Protein AF-A0A1C5JNH0-F1 (afdb_monomer_lite)

Sequence (174 aa):
MDLAAAVDRLIAAVVDPIPAPVRLPVVVLPPGNATPAIAGVDQLIGSFTTYHPCCQGRVTNIHRIADLVDGTIITPGWTFSLNTTAGERTLDRGFVPAPAIVNGELVDQPGGGVSQFSTTLFDAAWFAGLPILAHQPHTKYISRCPPGREPGLSLSIEIDSVPVQARLRGVISC

pLDDT: mean 72.7, std 16.07, range [34.97, 96.5]

InterPro domains:
  IPR007391 Vancomycin resistance VanW [PF04294] (58-151)
  IPR052913 Glycopeptide antibiotic resistance protein [PTHR35788] (4-150)

Radius of gyration: 20.04 Å; chains: 1; bounding box: 51×27×60 Å

Secondary structure (DSSP, 8-state):
--HHHHHHHHHHHHH-SS----------PPTT--SSTTTT------EEEEE--TT-HHHHHHHHHHHHHTT-EE-TTEEEEHHHHH----TTTT--EEEEEETTEEEEEETTTTHHHHHHHHHHHHHTT--EEEEE--SS--TTS-TT---TTEEEEEE-SS-EE---EEEEE-

Foldseek 3Di:
DPVVQQVVQVVVQVPDPDRDDGDGPDDDDDPDDPPPQCVPQPDQLFEFEAEDDPDALLVQLQVLLVVQCAQDKAGAPDKDKSCVSSDDQDVVSRFDWDFAQDPNDTDTDGSHNNQLNVLRLQRRCVSSVWDWPAAPADPDDDPRHDPPSRRRRTTMTHHHGGTHSNCHPHDYDD

Organism: NCBI:txid745366

Structure (mmCIF, N/CA/C/O backbone):
data_AF-A0A1C5JNH0-F1
#
_entry.id   AF-A0A1C5JNH0-F1
#
loop_
_atom_site.group_PDB
_atom_site.id
_atom_site.type_symbol
_atom_site.label_atom_id
_atom_site.label_alt_id
_atom_site.label_comp_id
_atom_site.label_asym_id
_atom_site.label_entity_id
_atom_site.label_seq_id
_atom_site.pdbx_PDB_ins_code
_atom_site.Cartn_x
_atom_site.Cartn_y
_atom_site.Cartn_z
_atom_site.occupancy
_atom_site.B_iso_or_equiv
_atom_site.auth_seq_id
_atom_site.auth_comp_id
_atom_site.auth_asym_id
_atom_site.auth_atom_id
_atom_site.pdbx_PDB_model_num
ATOM 1 N N . MET A 1 1 ? -23.592 -2.968 19.084 1.00 56.44 1 MET A N 1
ATOM 2 C CA . MET A 1 1 ? -23.425 -2.147 20.300 1.00 56.44 1 MET A CA 1
ATOM 3 C C . MET A 1 1 ? -24.790 -1.592 20.651 1.00 56.44 1 MET A C 1
ATOM 5 O O . MET A 1 1 ? -25.451 -1.102 19.745 1.00 56.44 1 MET A O 1
ATOM 9 N N . ASP A 1 2 ? -25.227 -1.711 21.902 1.00 68.25 2 ASP A N 1
ATOM 10 C CA . ASP A 1 2 ? -26.406 -0.978 22.369 1.00 68.25 2 ASP A CA 1
ATOM 11 C C . ASP A 1 2 ? -25.955 0.438 22.742 1.00 68.25 2 ASP A C 1
ATOM 13 O O . ASP A 1 2 ? -25.321 0.655 23.777 1.00 68.25 2 ASP A O 1
ATOM 17 N N . LEU A 1 3 ? -26.187 1.375 21.822 1.00 63.31 3 LEU A N 1
ATOM 18 C CA . LEU A 1 3 ? -25.716 2.751 21.945 1.00 63.31 3 LEU A CA 1
ATOM 19 C C . LEU A 1 3 ? -26.392 3.473 23.120 1.00 63.31 3 LEU A C 1
ATOM 21 O O . LEU A 1 3 ? -25.743 4.272 23.786 1.00 63.31 3 LEU A O 1
ATOM 25 N N . ALA A 1 4 ? -27.655 3.154 23.415 1.00 68.44 4 ALA A N 1
ATOM 26 C CA . ALA A 1 4 ? -28.391 3.765 24.518 1.00 68.44 4 ALA A CA 1
ATOM 27 C C . ALA A 1 4 ? -27.786 3.348 25.865 1.00 68.44 4 ALA A C 1
ATOM 29 O O . ALA A 1 4 ? -27.411 4.197 26.672 1.00 68.44 4 ALA A O 1
ATOM 30 N N . ALA A 1 5 ? -27.542 2.048 26.050 1.00 68.31 5 ALA A N 1
ATOM 31 C CA . ALA A 1 5 ? -26.918 1.536 27.269 1.00 68.31 5 ALA A CA 1
ATOM 32 C C . ALA A 1 5 ? -25.464 2.022 27.464 1.00 68.31 5 ALA A C 1
ATOM 34 O O . ALA A 1 5 ? -24.988 2.129 28.597 1.00 68.31 5 ALA A O 1
ATOM 35 N N . ALA A 1 6 ? -24.735 2.297 26.377 1.00 68.81 6 ALA A N 1
ATOM 36 C CA . ALA A 1 6 ? -23.386 2.862 26.431 1.00 68.81 6 ALA A CA 1
ATOM 37 C C . ALA A 1 6 ? -23.394 4.342 26.852 1.00 68.81 6 ALA A C 1
ATOM 39 O O . ALA A 1 6 ? -22.583 4.741 27.691 1.00 68.81 6 ALA A O 1
ATOM 40 N N . VAL A 1 7 ? -24.326 5.131 26.308 1.00 75.31 7 VAL A N 1
ATOM 41 C CA . VAL A 1 7 ? -24.512 6.547 26.656 1.00 75.31 7 VAL A CA 1
ATOM 42 C C . VAL A 1 7 ? -24.928 6.697 28.118 1.00 75.31 7 VAL A C 1
ATOM 44 O O . VAL A 1 7 ? -24.315 7.486 28.834 1.00 75.31 7 VAL A O 1
ATOM 47 N N . ASP A 1 8 ? -25.869 5.885 28.599 1.00 78.81 8 ASP A N 1
ATOM 48 C CA . ASP A 1 8 ? -26.327 5.943 29.993 1.00 78.81 8 ASP A CA 1
ATOM 49 C C . ASP A 1 8 ? -25.194 5.655 30.989 1.00 78.81 8 ASP A C 1
ATOM 51 O O . ASP A 1 8 ? -25.050 6.342 32.003 1.00 78.81 8 ASP A O 1
ATOM 55 N N . ARG A 1 9 ? -24.326 4.681 30.681 1.00 73.56 9 ARG A N 1
ATOM 56 C CA . ARG A 1 9 ? -23.153 4.363 31.515 1.00 73.56 9 ARG A CA 1
ATOM 57 C C . ARG A 1 9 ? -22.094 5.458 31.496 1.00 73.56 9 ARG A C 1
ATOM 59 O O . ARG A 1 9 ? -21.435 5.670 32.511 1.00 73.56 9 ARG A O 1
ATOM 66 N N . LEU A 1 10 ? -21.917 6.134 30.362 1.00 75.06 10 LEU A N 1
ATOM 67 C CA . LEU A 1 10 ? -20.966 7.235 30.245 1.00 75.06 10 LEU A CA 1
ATOM 68 C C . LEU A 1 10 ? -21.456 8.469 31.011 1.00 75.06 10 LEU A C 1
ATOM 70 O O . LEU A 1 10 ? -20.683 9.064 31.756 1.00 75.06 10 LEU A O 1
ATOM 74 N N . ILE A 1 11 ? -22.741 8.814 30.883 1.00 78.50 11 ILE A N 1
ATOM 75 C CA . ILE A 1 11 ? -23.359 9.919 31.629 1.00 78.50 11 ILE A CA 1
ATOM 76 C C . ILE A 1 11 ? -23.271 9.651 33.133 1.00 78.50 11 ILE A C 1
ATOM 78 O O . ILE A 1 11 ? -22.826 10.522 33.876 1.00 78.50 11 ILE A O 1
ATOM 82 N N . ALA A 1 12 ? -23.619 8.442 33.583 1.00 72.94 12 ALA A N 1
ATOM 83 C CA . ALA A 1 12 ? -23.549 8.084 34.998 1.00 72.94 12 ALA A CA 1
ATOM 84 C C . ALA A 1 12 ? -22.133 8.236 35.579 1.00 72.94 12 ALA A C 1
ATOM 86 O O . ALA A 1 12 ? -21.977 8.713 36.697 1.00 72.94 12 ALA A O 1
ATOM 87 N N . ALA A 1 13 ? -21.102 7.888 34.809 1.00 74.38 13 ALA A N 1
ATOM 88 C CA . ALA A 1 13 ? -19.717 7.981 35.255 1.00 74.38 13 ALA A CA 1
ATOM 89 C C . ALA A 1 13 ? -19.124 9.396 35.202 1.00 74.38 13 ALA A C 1
ATOM 91 O O . ALA A 1 13 ? -18.222 9.702 35.970 1.00 74.38 13 ALA A O 1
ATOM 92 N N . VAL A 1 14 ? -19.610 10.258 34.304 1.00 74.69 14 VAL A N 1
ATOM 93 C CA . VAL A 1 14 ? -19.190 11.671 34.228 1.00 74.69 14 VAL A CA 1
ATOM 94 C C . VAL A 1 14 ? -19.769 12.494 35.383 1.00 74.69 14 VAL A C 1
ATOM 96 O O . VAL A 1 14 ? -19.168 13.483 35.795 1.00 74.69 14 VAL A O 1
ATOM 99 N N . VAL A 1 15 ? -20.932 12.097 35.901 1.00 79.69 15 VAL A N 1
ATOM 100 C CA . VAL A 1 15 ? -21.609 12.777 37.018 1.00 79.69 15 VAL A CA 1
ATOM 101 C C . VAL A 1 15 ? -21.093 12.291 38.382 1.00 79.69 15 VAL A C 1
ATOM 103 O O . VAL A 1 15 ? -21.305 12.965 39.391 1.00 79.69 15 VAL A O 1
ATOM 106 N N . ASP A 1 16 ? -20.388 11.159 38.429 1.00 73.38 16 ASP A N 1
ATOM 107 C CA . ASP A 1 16 ? -19.808 10.625 39.660 1.00 73.38 16 ASP A CA 1
ATOM 108 C C . ASP A 1 16 ? -18.508 11.380 40.023 1.00 73.38 16 ASP A C 1
ATOM 110 O O . ASP A 1 16 ? -17.582 11.446 39.210 1.00 73.38 16 ASP A O 1
ATOM 114 N N . PRO A 1 17 ? -18.392 11.972 41.228 1.00 69.69 17 PRO A N 1
ATOM 115 C CA . PRO A 1 17 ? -17.186 12.687 41.649 1.00 69.69 17 PRO A CA 1
ATOM 116 C C . PRO A 1 17 ? -15.960 11.778 41.846 1.00 69.69 17 PRO A C 1
ATOM 118 O O . PRO A 1 17 ? -14.856 12.290 42.050 1.00 69.69 17 PRO A O 1
ATOM 121 N N . ILE A 1 18 ? -16.126 10.451 41.806 1.00 74.88 18 ILE A N 1
ATOM 122 C CA . ILE A 1 18 ? -15.036 9.481 41.931 1.00 74.88 18 ILE A CA 1
ATOM 123 C C . ILE A 1 18 ? -14.701 8.910 40.541 1.00 74.88 18 ILE A C 1
ATOM 125 O O . ILE A 1 18 ? -15.517 8.187 39.968 1.00 74.88 18 ILE A O 1
ATOM 129 N N . PRO A 1 19 ? -13.492 9.152 39.994 1.00 64.31 19 PRO A N 1
ATOM 130 C CA . PRO A 1 19 ? -13.108 8.582 38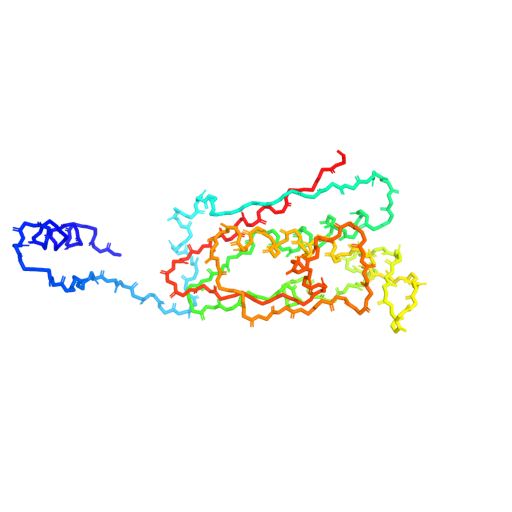.710 1.00 64.31 19 PRO A CA 1
ATOM 131 C C . PRO A 1 19 ? -13.051 7.052 38.795 1.00 64.31 19 PRO A C 1
ATOM 133 O O . PRO A 1 19 ? -12.223 6.489 39.515 1.00 64.31 19 PRO A O 1
ATOM 136 N N . ALA A 1 20 ? -13.910 6.378 38.030 1.00 72.88 20 ALA A N 1
ATOM 137 C CA . ALA A 1 20 ? -13.957 4.924 37.931 1.00 72.88 20 ALA A CA 1
ATOM 138 C C . ALA A 1 20 ? -13.886 4.456 36.462 1.00 72.88 20 ALA A C 1
ATOM 140 O O . ALA A 1 20 ? -14.393 5.139 35.568 1.00 72.88 20 ALA A O 1
ATOM 141 N N . PRO A 1 21 ? -13.289 3.282 36.175 1.00 69.31 21 PRO A N 1
ATOM 142 C CA . PRO A 1 21 ? -13.265 2.734 34.822 1.00 69.31 21 PRO A CA 1
ATOM 143 C C . PRO A 1 21 ? -14.677 2.356 34.352 1.00 69.31 21 PRO A C 1
ATOM 145 O O . PRO A 1 21 ? -15.318 1.473 34.927 1.00 69.31 21 PRO A O 1
ATOM 148 N N . VAL A 1 22 ? -15.144 2.968 33.263 1.00 73.38 22 VAL A N 1
ATOM 149 C CA . VAL A 1 22 ? -16.439 2.641 32.649 1.00 73.38 22 VAL A CA 1
ATOM 150 C C . VAL A 1 22 ? -16.272 1.480 31.680 1.00 73.38 22 VAL A C 1
ATOM 152 O O . VAL A 1 22 ? -15.603 1.595 30.655 1.00 73.38 22 VAL A O 1
ATOM 155 N N . ARG A 1 23 ? -16.914 0.346 31.974 1.00 66.38 23 ARG A N 1
ATOM 156 C CA . ARG A 1 23 ? -16.992 -0.780 31.034 1.00 66.38 23 ARG A CA 1
ATOM 157 C C . ARG A 1 23 ? -18.198 -0.607 30.119 1.00 66.38 23 ARG A C 1
ATOM 159 O O . ARG A 1 23 ? -19.344 -0.847 30.517 1.00 66.38 23 ARG A O 1
ATOM 166 N N . LEU A 1 24 ? -17.928 -0.206 28.882 1.00 70.88 24 LEU A N 1
ATOM 167 C CA . LEU A 1 24 ? -18.940 -0.135 27.837 1.00 70.88 24 LEU A CA 1
ATOM 168 C C . LEU A 1 24 ? -19.310 -1.552 27.366 1.00 70.88 24 LEU A C 1
ATOM 170 O O . LEU A 1 24 ? -18.421 -2.395 27.215 1.00 70.88 24 LEU A O 1
ATOM 174 N N . PRO A 1 25 ? -20.603 -1.845 27.143 1.00 57.59 25 PRO A N 1
ATOM 175 C CA . PRO A 1 25 ? -21.029 -3.110 26.562 1.00 57.59 25 PRO A CA 1
ATOM 176 C C . PRO A 1 25 ? -20.646 -3.141 25.075 1.00 57.59 25 PRO A C 1
ATOM 178 O O . PRO A 1 25 ? -21.414 -2.751 24.195 1.00 57.59 25 PRO A O 1
ATOM 181 N N . VAL A 1 26 ? -19.425 -3.590 24.793 1.00 55.91 26 VAL A N 1
ATOM 182 C CA . VAL A 1 26 ? -18.950 -3.838 23.430 1.00 55.91 26 VAL A CA 1
ATOM 183 C C . VAL A 1 26 ? -19.319 -5.268 23.050 1.00 55.91 26 VAL A C 1
ATOM 185 O O . VAL A 1 26 ? -19.023 -6.212 23.779 1.00 55.91 26 VAL A O 1
ATOM 188 N N . VAL A 1 27 ? -19.976 -5.432 21.904 1.00 56.62 27 VAL A N 1
ATOM 189 C CA . VAL A 1 27 ? -20.193 -6.755 21.313 1.00 56.62 27 VAL A CA 1
ATOM 190 C C . VAL A 1 27 ? -18.991 -7.046 20.429 1.00 56.62 27 VAL A C 1
ATOM 192 O O . VAL A 1 27 ? -18.822 -6.402 19.395 1.00 56.62 27 VAL A O 1
ATOM 195 N N . VAL A 1 28 ? -18.161 -7.997 20.849 1.00 51.88 28 VAL A N 1
ATOM 196 C CA . VAL A 1 28 ? -17.072 -8.528 20.026 1.00 51.88 28 VAL A CA 1
ATOM 197 C C . VAL A 1 28 ? -17.694 -9.485 19.013 1.00 51.88 28 VAL A C 1
ATOM 199 O O . VAL A 1 28 ? -18.249 -10.516 19.390 1.00 51.88 28 VAL A O 1
ATOM 202 N N . LEU A 1 29 ? -17.664 -9.119 17.732 1.00 45.44 29 LEU A N 1
ATOM 203 C CA . LEU A 1 29 ? -18.119 -10.007 16.665 1.00 45.44 29 LEU A CA 1
ATOM 204 C C . LEU A 1 29 ? -17.030 -11.054 16.387 1.00 45.44 29 LEU A C 1
ATOM 206 O O . LEU A 1 29 ? -15.858 -10.684 16.298 1.00 45.44 29 LEU A O 1
ATOM 210 N N . PRO A 1 30 ? -17.383 -12.345 16.247 1.00 43.31 30 PRO A N 1
ATOM 211 C CA . PRO A 1 30 ? -16.411 -13.364 15.888 1.00 43.31 30 PRO A CA 1
ATOM 212 C C . PRO A 1 30 ? -15.803 -13.066 14.508 1.00 43.31 30 PRO A C 1
ATOM 214 O O . PRO A 1 30 ? -16.505 -12.572 13.616 1.00 43.31 30 PRO A O 1
ATOM 217 N N . PRO A 1 31 ? -14.513 -13.383 14.306 1.00 45.72 31 PRO A N 1
ATOM 218 C CA . PRO A 1 31 ? -13.872 -13.235 13.008 1.00 45.72 31 PRO A CA 1
ATOM 219 C C . PRO A 1 31 ? -14.572 -14.147 11.986 1.00 45.72 31 PRO A C 1
ATOM 221 O O . PRO A 1 31 ? -14.606 -15.360 12.169 1.00 45.72 31 PRO A O 1
ATOM 224 N N . GLY A 1 32 ? -15.152 -13.573 10.922 1.00 41.94 32 GLY A N 1
ATOM 225 C CA . GLY A 1 32 ? -15.658 -14.355 9.780 1.00 41.94 32 GLY A CA 1
ATOM 226 C C . GLY A 1 32 ? -16.979 -13.916 9.141 1.00 41.94 32 GLY A C 1
ATOM 227 O O . GLY A 1 32 ? -17.236 -14.293 8.003 1.00 41.94 32 GLY A O 1
ATOM 228 N N . ASN A 1 33 ? -17.799 -13.081 9.786 1.00 42.91 33 ASN A N 1
ATOM 229 C CA . ASN A 1 33 ? -19.114 -12.708 9.235 1.00 42.91 33 ASN A CA 1
ATOM 230 C C . ASN A 1 33 ? -19.108 -11.268 8.701 1.00 42.91 33 ASN A C 1
ATOM 232 O O . ASN A 1 33 ? -19.675 -10.357 9.301 1.00 42.91 33 ASN A O 1
ATOM 236 N N . ALA A 1 34 ? -18.434 -11.062 7.569 1.00 50.41 34 ALA A N 1
ATOM 237 C CA . ALA A 1 34 ? -18.184 -9.744 6.980 1.00 50.41 34 ALA A CA 1
ATOM 238 C C . ALA A 1 34 ? -19.396 -9.075 6.296 1.00 50.41 34 ALA A C 1
ATOM 240 O O . ALA A 1 34 ? -19.258 -7.971 5.789 1.00 50.41 34 ALA A O 1
ATOM 241 N N . THR A 1 35 ? -20.585 -9.676 6.255 1.00 47.97 35 THR A N 1
ATOM 242 C CA . THR A 1 35 ? -21.672 -9.157 5.400 1.00 47.97 35 THR A CA 1
ATOM 243 C C . THR A 1 35 ? -22.566 -8.066 6.013 1.00 47.97 35 THR A C 1
ATOM 245 O O . THR A 1 35 ? -22.941 -7.172 5.260 1.00 47.97 35 THR A O 1
ATOM 248 N N . PRO A 1 36 ? -22.875 -8.012 7.328 1.00 45.16 36 PRO A N 1
ATOM 249 C CA . PRO A 1 36 ? -23.609 -6.872 7.900 1.00 45.16 36 PRO A CA 1
ATOM 250 C C . PRO A 1 36 ? -22.706 -5.775 8.499 1.00 45.16 36 PRO A C 1
ATOM 252 O O . PRO A 1 36 ? -23.188 -4.684 8.784 1.00 45.16 36 PRO A O 1
ATOM 255 N N . ALA A 1 37 ? -21.409 -6.041 8.712 1.00 49.38 37 ALA A N 1
ATOM 256 C CA . ALA A 1 37 ? -20.508 -5.182 9.501 1.00 49.38 37 ALA A CA 1
ATOM 257 C C . ALA A 1 37 ? -19.841 -4.028 8.722 1.00 49.38 37 ALA A C 1
ATOM 259 O O . ALA A 1 37 ? -19.152 -3.207 9.320 1.00 49.38 37 ALA A O 1
ATOM 260 N N . ILE A 1 38 ? -20.033 -3.960 7.400 1.00 51.78 38 ILE A N 1
ATOM 261 C CA . ILE A 1 38 ? -19.484 -2.895 6.537 1.00 51.78 38 ILE A CA 1
ATOM 262 C C . ILE A 1 38 ? -20.449 -1.701 6.416 1.00 51.78 38 ILE A C 1
ATOM 264 O O . ILE A 1 38 ? -20.071 -0.644 5.912 1.00 51.78 38 ILE A O 1
ATOM 268 N N . ALA A 1 39 ? -21.703 -1.858 6.858 1.00 45.75 39 ALA A N 1
ATOM 269 C CA . ALA A 1 39 ? -22.690 -0.786 6.848 1.00 45.75 39 ALA A CA 1
ATOM 270 C C . ALA A 1 39 ? -22.269 0.304 7.850 1.00 45.75 39 ALA A C 1
ATOM 272 O O . ALA A 1 39 ? -22.450 0.149 9.055 1.00 45.75 39 ALA A O 1
ATOM 273 N N . GLY A 1 40 ? -21.682 1.388 7.335 1.00 51.38 40 GLY A N 1
ATOM 274 C CA . GLY A 1 40 ? -21.260 2.550 8.124 1.00 51.38 40 GLY A CA 1
ATOM 275 C C . GLY A 1 40 ? -19.751 2.728 8.296 1.00 51.38 40 GLY A C 1
ATOM 276 O O . GLY A 1 40 ? -19.348 3.575 9.085 1.00 51.38 40 GLY A O 1
ATOM 277 N N . VAL A 1 41 ? -18.908 1.968 7.584 1.00 58.91 41 VAL A N 1
ATOM 278 C CA . VAL A 1 41 ? -17.461 2.231 7.578 1.00 58.91 41 VAL A CA 1
ATOM 279 C C . VAL A 1 41 ? -17.084 3.118 6.394 1.00 58.91 41 VAL A C 1
ATOM 281 O O . VAL A 1 41 ? -16.659 2.642 5.343 1.00 58.91 41 VAL A O 1
ATOM 284 N N . ASP A 1 42 ? -17.285 4.422 6.554 1.00 62.06 42 ASP A N 1
ATOM 285 C CA . ASP A 1 42 ? -17.047 5.451 5.532 1.00 62.06 42 ASP A CA 1
ATOM 286 C C . ASP A 1 42 ? -16.076 6.559 5.982 1.00 62.06 42 ASP A C 1
ATOM 288 O O . ASP A 1 42 ? -15.748 7.457 5.204 1.00 62.06 42 ASP A O 1
ATOM 292 N N . GLN A 1 43 ? -15.562 6.480 7.211 1.00 70.50 43 GLN A N 1
ATOM 293 C CA . GLN A 1 43 ? -14.676 7.494 7.768 1.00 70.50 43 GLN A CA 1
ATOM 294 C C . GLN A 1 43 ? -13.218 7.300 7.324 1.00 70.50 43 GLN A C 1
ATOM 296 O O . GLN A 1 43 ? -12.610 6.248 7.524 1.00 70.50 43 GLN A O 1
ATOM 301 N N . LEU A 1 44 ? -12.623 8.362 6.775 1.00 75.12 44 LEU A N 1
ATOM 302 C CA . LEU A 1 44 ? -11.185 8.433 6.525 1.00 75.12 44 LEU A CA 1
ATOM 303 C C . LEU A 1 44 ? -10.442 8.629 7.854 1.00 75.12 44 LEU A C 1
ATOM 305 O O . LEU A 1 44 ? -10.579 9.675 8.485 1.00 75.12 44 LEU A O 1
ATOM 309 N N . ILE A 1 45 ? -9.640 7.641 8.256 1.00 79.00 45 ILE A N 1
ATOM 310 C CA . ILE A 1 45 ? -8.842 7.698 9.495 1.00 79.00 45 ILE A CA 1
ATOM 311 C C . ILE A 1 45 ? -7.394 8.146 9.270 1.00 79.00 45 ILE A C 1
ATOM 313 O O . ILE A 1 45 ? -6.739 8.593 10.202 1.00 79.00 45 ILE A O 1
ATOM 317 N N . GLY A 1 46 ? -6.898 8.069 8.035 1.00 81.38 46 GLY A N 1
ATOM 318 C CA . GLY A 1 46 ? -5.574 8.558 7.671 1.00 81.38 46 GLY A CA 1
ATOM 319 C C . GLY A 1 46 ? -5.350 8.536 6.170 1.00 81.38 46 GLY A C 1
ATOM 320 O O . GLY A 1 46 ? -5.944 7.748 5.432 1.00 81.38 46 GLY A O 1
ATOM 321 N N . SER A 1 47 ? -4.490 9.435 5.714 1.00 82.56 47 SER A N 1
ATOM 322 C CA . SER A 1 47 ? -4.153 9.596 4.306 1.00 82.56 47 SER A CA 1
ATOM 323 C C . SER A 1 47 ? -2.723 10.070 4.169 1.00 82.56 47 SER A C 1
ATOM 325 O O . SER A 1 47 ? -2.242 10.847 4.994 1.00 82.56 47 SER A O 1
ATOM 327 N N . PHE A 1 48 ? -2.082 9.678 3.079 1.00 83.31 48 PHE A N 1
ATOM 328 C CA . PHE A 1 48 ? -0.800 10.235 2.692 1.00 83.31 48 PHE A CA 1
ATOM 329 C C . PHE A 1 48 ? -0.728 10.333 1.175 1.00 83.31 48 PHE A C 1
ATOM 331 O O . PHE A 1 48 ? -1.374 9.567 0.461 1.00 83.31 48 PHE A O 1
ATOM 338 N N . THR A 1 49 ? 0.021 11.312 0.678 1.00 83.19 49 THR A N 1
ATOM 339 C CA . THR A 1 49 ? 0.174 11.540 -0.760 1.00 83.19 49 THR A CA 1
ATOM 340 C C . THR A 1 49 ? 1.644 11.531 -1.119 1.00 83.19 49 THR A C 1
ATOM 342 O O . THR A 1 49 ? 2.433 12.256 -0.513 1.00 83.19 49 THR A O 1
ATOM 345 N N . THR A 1 50 ? 2.011 10.736 -2.121 1.00 80.38 50 THR A N 1
ATOM 346 C CA . THR A 1 50 ? 3.329 10.824 -2.755 1.00 80.38 50 THR A CA 1
ATOM 347 C C . THR A 1 50 ? 3.186 11.160 -4.231 1.00 80.38 50 THR A C 1
ATOM 349 O O . THR A 1 50 ? 2.181 10.851 -4.868 1.00 80.38 50 THR A O 1
ATOM 352 N N . TYR A 1 51 ? 4.207 11.825 -4.765 1.00 84.38 51 TYR A N 1
ATOM 353 C CA . TYR A 1 51 ? 4.225 12.297 -6.145 1.00 84.38 51 TYR A CA 1
ATOM 354 C C . TYR A 1 51 ? 5.256 11.529 -6.960 1.00 84.38 51 TYR A C 1
ATOM 356 O O . TYR A 1 51 ? 6.307 11.110 -6.451 1.00 84.38 51 TYR A O 1
ATOM 364 N N . HIS A 1 52 ? 4.982 11.366 -8.248 1.00 83.00 52 HIS A N 1
ATOM 365 C CA . HIS A 1 52 ? 5.939 10.802 -9.185 1.00 83.00 52 HIS A CA 1
ATOM 366 C C . HIS A 1 52 ? 5.839 11.467 -10.563 1.00 83.00 52 HIS A C 1
ATOM 368 O O . HIS A 1 52 ? 4.748 11.817 -11.000 1.00 83.00 52 HIS A O 1
ATOM 374 N N . PRO A 1 53 ? 6.954 11.584 -11.300 1.00 82.56 53 PRO A N 1
ATOM 375 C CA . PRO A 1 53 ? 6.901 11.938 -12.714 1.00 82.56 53 PRO A CA 1
ATOM 376 C C . PRO A 1 53 ? 6.091 10.897 -13.495 1.00 82.56 53 PRO A C 1
ATOM 378 O O . PRO A 1 53 ? 6.201 9.699 -13.230 1.00 82.56 53 PRO A O 1
ATOM 381 N N . CYS A 1 54 ? 5.305 11.351 -14.468 1.00 80.50 54 CYS A N 1
ATOM 382 C CA . CYS A 1 54 ? 4.466 10.487 -15.291 1.00 80.50 54 CYS A CA 1
ATOM 383 C C . CYS A 1 54 ? 5.277 9.556 -16.219 1.00 80.50 54 CYS A C 1
ATOM 385 O O . CYS A 1 54 ? 6.486 9.711 -16.410 1.00 80.50 54 CYS A O 1
ATOM 387 N N . CYS A 1 55 ? 4.579 8.584 -16.817 1.00 83.62 55 CYS A N 1
ATOM 388 C CA . CYS A 1 55 ? 5.044 7.772 -17.953 1.00 83.62 55 CYS A CA 1
ATOM 389 C C . CYS A 1 55 ? 6.230 6.820 -17.699 1.00 83.62 55 CYS A C 1
ATOM 391 O O . CYS A 1 55 ? 6.776 6.261 -18.647 1.00 83.62 55 CYS A O 1
ATOM 393 N N . GLN A 1 56 ? 6.634 6.593 -16.447 1.00 87.94 56 GLN A N 1
ATOM 394 C CA . GLN A 1 56 ? 7.681 5.618 -16.115 1.00 87.94 56 GLN A CA 1
ATOM 395 C C . GLN A 1 56 ? 7.082 4.238 -15.822 1.00 87.94 56 GLN A C 1
ATOM 397 O O . GLN A 1 56 ? 6.042 4.153 -15.177 1.00 87.94 56 GLN A O 1
ATOM 402 N N . GLY A 1 57 ? 7.774 3.145 -16.168 1.00 88.62 57 GLY A N 1
ATOM 403 C CA . GLY A 1 57 ? 7.301 1.782 -15.856 1.00 88.62 57 GLY A CA 1
ATOM 404 C C . GLY A 1 57 ? 7.016 1.558 -14.362 1.00 88.62 57 GLY A C 1
ATOM 405 O O . GLY A 1 57 ? 6.037 0.915 -13.988 1.00 88.62 57 GLY A O 1
ATOM 406 N N . ARG A 1 58 ? 7.792 2.201 -13.477 1.00 88.56 58 ARG A N 1
ATOM 407 C CA . ARG A 1 58 ? 7.541 2.165 -12.028 1.00 88.56 58 ARG A CA 1
ATOM 408 C C . ARG A 1 58 ? 6.167 2.718 -11.634 1.00 88.56 58 ARG A C 1
ATOM 410 O O . ARG A 1 58 ? 5.593 2.260 -10.657 1.00 88.56 58 ARG A O 1
ATOM 417 N N . VAL A 1 59 ? 5.649 3.698 -12.376 1.00 90.62 59 VAL A N 1
ATOM 418 C CA . VAL A 1 59 ? 4.345 4.327 -12.114 1.00 90.62 59 VAL A CA 1
ATOM 419 C C . VAL A 1 59 ? 3.222 3.344 -12.405 1.00 90.62 59 VAL A C 1
ATOM 421 O O . VAL A 1 59 ? 2.321 3.191 -11.586 1.00 90.62 59 VAL A O 1
ATOM 424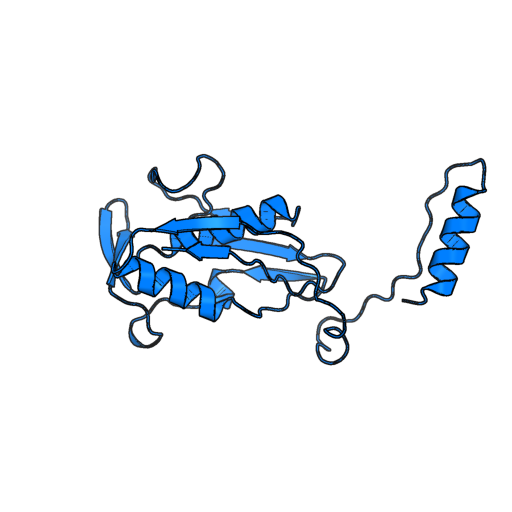 N N . THR A 1 60 ? 3.326 2.591 -13.502 1.00 92.81 60 THR A N 1
ATOM 425 C CA . THR A 1 60 ? 2.411 1.481 -13.795 1.00 92.81 60 THR A CA 1
ATOM 426 C C . THR A 1 60 ? 2.375 0.480 -12.640 1.00 92.81 60 THR A C 1
ATOM 428 O O . THR A 1 60 ? 1.298 0.103 -12.190 1.00 92.81 60 THR A O 1
ATOM 431 N N . ASN A 1 61 ? 3.539 0.108 -12.096 1.00 93.12 61 ASN A N 1
ATOM 432 C CA . ASN A 1 61 ? 3.617 -0.803 -10.950 1.00 93.12 61 ASN A CA 1
ATOM 433 C C . ASN A 1 61 ? 2.995 -0.223 -9.675 1.00 93.12 61 ASN A C 1
ATOM 435 O O . ASN A 1 61 ? 2.340 -0.952 -8.934 1.00 93.12 61 ASN A O 1
ATOM 439 N N . ILE A 1 62 ? 3.209 1.070 -9.417 1.00 90.19 62 ILE A N 1
ATOM 440 C CA . ILE A 1 62 ? 2.669 1.790 -8.259 1.00 90.19 62 ILE A CA 1
ATOM 441 C C . ILE A 1 62 ? 1.135 1.831 -8.302 1.00 90.19 62 ILE A C 1
ATOM 443 O O . ILE A 1 62 ? 0.494 1.510 -7.304 1.00 90.19 62 ILE A O 1
ATOM 447 N N . HIS A 1 63 ? 0.539 2.161 -9.449 1.00 90.25 63 HIS A N 1
ATOM 448 C CA . HIS A 1 63 ? -0.917 2.108 -9.598 1.00 90.25 63 HIS A CA 1
ATOM 449 C C . HIS A 1 63 ? -1.436 0.672 -9.514 1.00 90.25 63 HIS A C 1
ATOM 451 O O . HIS A 1 63 ? -2.413 0.415 -8.821 1.00 90.25 63 HIS A O 1
ATOM 457 N N . ARG A 1 64 ? -0.727 -0.293 -10.113 1.00 93.44 64 ARG A N 1
ATOM 458 C CA . ARG A 1 64 ? -1.148 -1.694 -10.076 1.00 93.44 64 ARG A CA 1
ATOM 459 C C . ARG A 1 64 ? -1.213 -2.261 -8.658 1.00 93.44 64 ARG A C 1
ATOM 461 O O . ARG A 1 64 ? -2.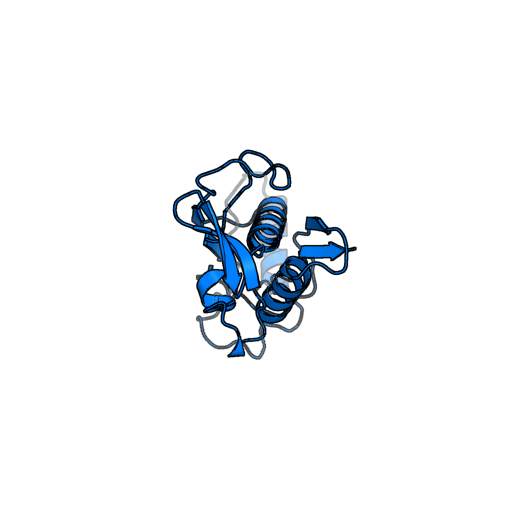161 -2.970 -8.334 1.00 93.44 64 ARG A O 1
ATOM 468 N N . ILE A 1 65 ? -0.220 -1.979 -7.813 1.00 90.31 65 ILE A N 1
ATOM 469 C CA . ILE A 1 65 ? -0.262 -2.420 -6.412 1.00 90.31 65 ILE A CA 1
ATOM 470 C C . ILE A 1 65 ? -1.341 -1.673 -5.616 1.00 90.31 65 ILE A C 1
ATOM 472 O O . ILE A 1 65 ? -1.958 -2.284 -4.749 1.00 90.31 65 ILE A O 1
ATOM 476 N N . ALA A 1 66 ? -1.608 -0.402 -5.935 1.00 88.94 66 ALA A N 1
ATOM 477 C CA . ALA A 1 66 ? -2.702 0.347 -5.326 1.00 88.94 66 ALA A CA 1
ATOM 478 C C . ALA A 1 66 ? -4.059 -0.297 -5.638 1.00 88.94 66 ALA A C 1
ATOM 480 O O . ALA A 1 66 ? -4.828 -0.537 -4.713 1.00 88.94 66 ALA A O 1
ATOM 481 N N . ASP A 1 67 ? -4.303 -0.680 -6.894 1.00 88.44 67 ASP A N 1
ATOM 482 C CA . ASP A 1 67 ? -5.541 -1.353 -7.312 1.00 88.44 67 ASP A CA 1
ATOM 483 C C . ASP A 1 67 ? -5.751 -2.703 -6.609 1.00 88.44 67 ASP A C 1
ATOM 485 O O . ASP A 1 67 ? -6.882 -3.100 -6.348 1.00 88.44 67 ASP A O 1
ATOM 489 N N . LEU A 1 68 ? -4.670 -3.432 -6.308 1.00 87.31 68 LEU A N 1
ATOM 490 C CA . LEU A 1 68 ? -4.742 -4.722 -5.608 1.00 87.31 68 LEU A CA 1
ATOM 491 C C . LEU A 1 68 ? -5.040 -4.576 -4.111 1.00 87.31 68 LEU A C 1
ATOM 493 O O . LEU A 1 68 ? -5.526 -5.519 -3.493 1.00 87.31 68 LEU A O 1
ATOM 497 N N . VAL A 1 69 ? -4.700 -3.429 -3.523 1.00 85.38 69 VAL A N 1
ATOM 498 C CA . VAL A 1 69 ? -4.881 -3.151 -2.092 1.00 85.38 69 VAL A CA 1
ATOM 499 C C . VAL A 1 69 ? -6.171 -2.375 -1.832 1.00 85.38 69 VAL A C 1
ATOM 501 O O . VAL A 1 69 ? -6.746 -2.499 -0.746 1.00 85.38 69 VAL A O 1
ATOM 504 N N . ASP A 1 70 ? -6.642 -1.589 -2.802 1.00 81.75 70 ASP A N 1
ATOM 505 C CA . ASP A 1 70 ? -7.861 -0.800 -2.661 1.00 81.75 70 ASP A CA 1
ATOM 506 C C . ASP A 1 70 ? -9.070 -1.682 -2.323 1.00 81.75 70 ASP A C 1
ATOM 508 O O . ASP A 1 70 ? -9.229 -2.807 -2.793 1.00 81.75 70 ASP A O 1
ATOM 512 N N . GLY A 1 71 ? -9.925 -1.165 -1.443 1.00 76.56 71 GLY A N 1
ATOM 513 C CA . GLY A 1 71 ? -11.105 -1.880 -0.964 1.00 76.56 71 GLY A CA 1
ATOM 514 C C . GLY A 1 71 ? -10.841 -2.982 0.068 1.00 76.56 71 GLY A C 1
ATOM 515 O O . GLY A 1 71 ? -11.811 -3.594 0.519 1.00 76.56 71 GLY A O 1
ATOM 516 N N . THR A 1 72 ? -9.593 -3.214 0.497 1.00 80.00 72 THR A N 1
ATOM 517 C CA . THR A 1 72 ? -9.300 -4.182 1.568 1.00 80.00 72 THR A CA 1
ATOM 518 C C . THR A 1 72 ? -10.024 -3.803 2.865 1.00 80.00 72 THR A C 1
ATOM 520 O O . THR A 1 72 ? -9.915 -2.681 3.363 1.00 80.00 72 THR A O 1
ATOM 523 N N . ILE A 1 73 ? -10.763 -4.762 3.427 1.00 76.38 73 ILE A N 1
ATOM 524 C CA . ILE A 1 73 ? -11.459 -4.628 4.710 1.00 76.38 73 ILE A CA 1
ATOM 525 C C . ILE A 1 73 ? -10.676 -5.409 5.753 1.00 76.38 73 ILE A C 1
ATOM 527 O O . ILE A 1 73 ? -10.457 -6.609 5.591 1.00 76.38 73 ILE A O 1
ATOM 531 N N . ILE A 1 74 ? -10.287 -4.735 6.832 1.00 74.44 74 ILE A N 1
ATOM 532 C CA . ILE A 1 74 ? -9.564 -5.355 7.937 1.00 74.44 74 ILE A CA 1
ATOM 533 C C . ILE A 1 74 ? -10.530 -5.435 9.115 1.00 74.44 74 ILE A C 1
ATOM 535 O O . ILE A 1 74 ? -10.959 -4.424 9.676 1.00 74.44 74 ILE A O 1
ATOM 539 N N . THR A 1 75 ? -10.933 -6.654 9.452 1.00 70.69 75 THR A N 1
ATOM 540 C CA . THR A 1 75 ? -11.805 -6.909 10.599 1.00 70.69 75 THR A CA 1
ATOM 541 C C . THR A 1 75 ? -11.024 -6.825 11.913 1.00 70.69 75 THR A C 1
ATOM 543 O O . THR A 1 75 ? -9.830 -7.119 11.917 1.00 70.69 75 THR A O 1
ATOM 546 N N . PRO A 1 76 ? -11.673 -6.485 13.041 1.00 69.50 76 PRO A N 1
ATOM 547 C CA . PRO A 1 76 ? -11.011 -6.475 14.343 1.00 69.50 76 PRO A CA 1
ATOM 548 C C . PRO A 1 76 ? -10.326 -7.811 14.659 1.00 69.50 76 PRO A C 1
ATOM 550 O O . PRO A 1 76 ? -10.892 -8.875 14.393 1.00 69.50 76 PRO A O 1
ATOM 553 N N . GLY A 1 77 ? -9.123 -7.748 15.224 1.00 69.75 77 GLY A N 1
ATOM 554 C CA . GLY A 1 77 ? -8.276 -8.901 15.534 1.00 69.75 77 GLY A CA 1
ATOM 555 C C . GLY A 1 77 ? -7.565 -9.513 14.324 1.00 69.75 77 GLY A C 1
ATOM 556 O O . GLY A 1 77 ? -6.994 -10.594 14.450 1.00 69.75 77 GLY A O 1
ATOM 557 N N . TRP A 1 78 ? -7.614 -8.870 13.150 1.00 73.19 78 TRP A N 1
ATOM 558 C CA . TRP A 1 78 ? -6.873 -9.305 11.966 1.00 73.19 78 TRP A CA 1
ATOM 559 C C . TRP A 1 78 ? -5.701 -8.383 11.656 1.00 73.19 78 TRP A C 1
ATOM 561 O O . TRP A 1 78 ? -5.774 -7.161 11.789 1.00 73.19 78 TRP A O 1
ATOM 571 N N . THR A 1 79 ? -4.634 -8.998 11.153 1.00 79.88 79 THR A N 1
ATOM 572 C CA . THR A 1 79 ? -3.462 -8.302 10.635 1.00 79.88 79 THR A CA 1
ATOM 573 C C . THR A 1 79 ? -3.577 -8.122 9.126 1.00 79.88 79 THR A C 1
ATOM 575 O O . THR A 1 79 ? -3.737 -9.086 8.376 1.00 79.88 79 THR A O 1
ATOM 578 N N . PHE A 1 80 ? -3.417 -6.890 8.664 1.00 84.75 80 PHE A N 1
ATOM 579 C CA . PHE A 1 80 ? -3.143 -6.591 7.269 1.00 84.75 80 PHE A CA 1
ATOM 580 C C . PHE A 1 80 ? -1.663 -6.790 6.960 1.00 84.75 80 PHE A C 1
ATOM 582 O O . PHE A 1 80 ? -0.801 -6.288 7.678 1.00 84.75 80 PHE A O 1
ATOM 589 N N . SER A 1 81 ? -1.372 -7.464 5.849 1.00 85.88 81 SER A N 1
ATOM 590 C CA . SER A 1 81 ? -0.029 -7.560 5.277 1.00 85.88 81 SER A CA 1
ATOM 591 C C . SER A 1 81 ? -0.066 -7.096 3.831 1.00 85.88 81 SER A C 1
ATOM 593 O O . SER A 1 81 ? -0.817 -7.645 3.016 1.00 85.88 81 SER A O 1
ATOM 595 N N . LEU A 1 82 ? 0.775 -6.117 3.488 1.00 85.19 82 LEU A N 1
ATOM 596 C CA . LEU A 1 82 ? 0.880 -5.626 2.113 1.00 85.19 82 LEU A CA 1
ATOM 597 C C . LEU A 1 82 ? 1.311 -6.744 1.157 1.00 85.19 82 LEU A C 1
ATOM 599 O O . LEU A 1 82 ? 0.786 -6.855 0.053 1.00 85.19 82 LEU A O 1
ATOM 603 N N . ASN A 1 83 ? 2.247 -7.595 1.580 1.00 85.06 83 ASN A N 1
ATOM 604 C CA . ASN A 1 83 ? 2.746 -8.679 0.737 1.00 85.06 83 ASN A CA 1
ATOM 605 C C . ASN A 1 83 ? 1.704 -9.771 0.520 1.00 85.06 83 ASN A C 1
ATOM 607 O O . ASN A 1 83 ? 1.568 -10.250 -0.602 1.00 85.06 83 ASN A O 1
ATOM 611 N N . THR A 1 84 ? 0.943 -10.120 1.556 1.00 86.56 84 THR A N 1
ATOM 612 C CA . THR A 1 84 ? -0.148 -11.092 1.425 1.00 86.56 84 THR A CA 1
ATOM 613 C C . THR A 1 84 ? -1.271 -10.542 0.548 1.00 86.56 84 THR A C 1
ATOM 615 O O . THR A 1 84 ? -1.774 -11.262 -0.307 1.00 86.56 84 THR A O 1
ATOM 618 N N . THR A 1 85 ? -1.622 -9.264 0.711 1.00 85.56 85 THR A N 1
ATOM 619 C CA . THR A 1 85 ? -2.725 -8.629 -0.029 1.00 85.56 85 THR A CA 1
ATOM 620 C C . THR A 1 85 ? -2.375 -8.408 -1.502 1.00 85.56 85 THR A C 1
ATOM 622 O O . THR A 1 85 ? -3.140 -8.781 -2.385 1.00 85.56 85 THR A O 1
ATOM 625 N N . ALA A 1 86 ? -1.195 -7.852 -1.796 1.00 86.75 86 ALA A N 1
ATOM 626 C CA . ALA A 1 86 ? -0.760 -7.615 -3.175 1.00 86.75 86 ALA A CA 1
ATOM 627 C C . ALA A 1 86 ? -0.365 -8.916 -3.906 1.00 86.75 86 ALA A C 1
ATOM 629 O O . ALA A 1 86 ? -0.523 -9.035 -5.128 1.00 86.75 86 ALA A O 1
ATOM 630 N N . GLY A 1 87 ? 0.152 -9.899 -3.165 1.00 88.81 87 GLY A N 1
ATOM 631 C CA . GLY A 1 87 ? 0.718 -11.127 -3.712 1.00 88.81 87 GLY A CA 1
ATOM 632 C C . GLY A 1 87 ? 2.036 -10.902 -4.462 1.00 88.81 87 GLY A C 1
ATOM 633 O O . GLY A 1 87 ? 2.734 -9.894 -4.285 1.00 88.81 87 GLY A O 1
ATOM 634 N N . GLU A 1 88 ? 2.395 -11.869 -5.306 1.00 90.94 88 GLU A N 1
ATOM 635 C CA . GLU A 1 88 ? 3.604 -11.794 -6.129 1.00 90.94 88 GLU A CA 1
ATOM 636 C C . GLU A 1 88 ? 3.483 -10.735 -7.235 1.00 90.94 88 GLU A C 1
ATOM 638 O O . GLU A 1 88 ? 2.409 -10.504 -7.801 1.00 90.94 88 GLU A O 1
ATOM 643 N N . ARG A 1 89 ? 4.606 -10.067 -7.530 1.00 91.88 89 ARG A N 1
ATOM 644 C CA . ARG A 1 89 ? 4.702 -9.043 -8.574 1.00 91.88 89 ARG A CA 1
ATOM 645 C C . ARG A 1 89 ? 5.256 -9.700 -9.828 1.00 91.88 89 ARG A C 1
ATOM 647 O O . ARG A 1 89 ? 6.459 -9.895 -9.949 1.00 91.88 89 ARG A O 1
ATOM 654 N N . THR A 1 90 ? 4.372 -10.062 -10.741 1.00 94.44 90 THR A N 1
ATOM 655 C CA . THR A 1 90 ? 4.712 -10.812 -11.951 1.00 94.4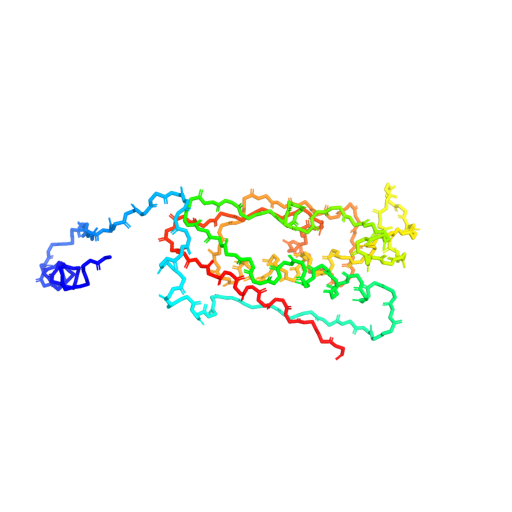4 90 THR A CA 1
ATOM 656 C C . THR A 1 90 ? 4.103 -10.156 -13.190 1.00 94.44 90 THR A C 1
ATOM 658 O O . THR A 1 90 ? 3.164 -9.358 -13.091 1.00 94.44 90 THR A O 1
ATOM 661 N N . LEU A 1 91 ? 4.647 -10.473 -14.370 1.00 95.75 91 LEU A N 1
ATOM 662 C CA . LEU A 1 91 ? 4.183 -9.896 -15.638 1.00 95.75 91 LEU A CA 1
ATOM 663 C C . LEU A 1 91 ? 2.718 -10.252 -15.937 1.00 95.75 91 LEU A C 1
ATOM 665 O O . LEU A 1 91 ? 1.941 -9.391 -16.341 1.00 95.75 91 LEU A O 1
ATOM 669 N N . ASP A 1 92 ? 2.317 -11.497 -15.679 1.00 96.50 92 ASP A N 1
ATOM 670 C CA . ASP A 1 92 ? 0.944 -11.999 -15.845 1.00 96.50 92 ASP A CA 1
ATOM 671 C C . ASP A 1 92 ? -0.056 -11.322 -14.897 1.00 96.50 92 ASP A C 1
ATOM 673 O O . ASP A 1 92 ? -1.231 -11.173 -15.228 1.00 96.50 92 ASP A O 1
ATOM 677 N N . ARG A 1 93 ? 0.413 -10.829 -13.746 1.00 93.75 93 ARG A N 1
ATOM 678 C CA . ARG A 1 93 ? -0.399 -10.044 -12.808 1.00 93.75 93 ARG A CA 1
ATOM 679 C C . ARG A 1 93 ? -0.446 -8.557 -13.158 1.00 93.75 93 ARG A C 1
ATOM 681 O O . ARG A 1 93 ? -1.048 -7.790 -12.404 1.00 93.75 93 ARG A O 1
ATOM 688 N N . GLY A 1 94 ? 0.123 -8.147 -14.294 1.00 93.81 94 GLY A N 1
ATOM 689 C CA . GLY A 1 94 ? 0.064 -6.779 -14.817 1.00 93.81 94 GLY A CA 1
ATOM 690 C C . GLY A 1 94 ? 1.159 -5.851 -14.296 1.00 93.81 94 GLY A C 1
ATOM 691 O O . GLY A 1 94 ? 1.063 -4.639 -14.479 1.00 93.81 94 GLY A O 1
ATOM 692 N N . PHE A 1 95 ? 2.188 -6.391 -13.639 1.00 95.81 95 PHE A N 1
ATOM 693 C CA . PHE A 1 95 ? 3.384 -5.621 -13.315 1.00 95.81 95 PHE A CA 1
ATOM 694 C C . PHE A 1 95 ? 4.308 -5.542 -14.530 1.00 95.81 95 PHE A C 1
ATOM 696 O O . PHE A 1 95 ? 4.386 -6.469 -15.330 1.00 95.81 95 PHE A O 1
ATOM 703 N N . VAL A 1 96 ? 5.044 -4.445 -14.654 1.00 96.31 96 VAL A N 1
ATOM 704 C CA . VAL A 1 96 ? 6.012 -4.210 -15.729 1.00 96.31 96 VAL A CA 1
ATOM 705 C C . VAL A 1 96 ? 7.436 -4.138 -15.169 1.00 96.31 96 VAL A C 1
ATOM 707 O O . VAL A 1 96 ? 7.613 -3.804 -13.990 1.00 96.31 96 VAL A O 1
ATOM 710 N N . PRO A 1 97 ? 8.469 -4.438 -15.977 1.00 96.31 97 PRO A N 1
ATOM 711 C CA . PRO A 1 97 ? 9.853 -4.242 -15.567 1.00 96.31 97 PRO A CA 1
ATOM 712 C C . PRO A 1 97 ? 10.130 -2.774 -15.230 1.00 96.31 97 PRO A C 1
ATOM 714 O O . PRO A 1 97 ? 9.774 -1.866 -15.983 1.00 96.31 97 PRO A O 1
ATOM 717 N N . ALA A 1 98 ? 10.746 -2.546 -14.077 1.00 92.75 98 ALA A N 1
ATOM 718 C CA . ALA A 1 98 ? 11.257 -1.247 -13.661 1.00 92.75 98 ALA A CA 1
ATOM 719 C C . ALA A 1 98 ? 12.406 -1.439 -12.656 1.00 92.75 98 ALA A C 1
ATOM 721 O O . ALA A 1 98 ? 12.490 -2.514 -12.048 1.00 92.75 98 ALA A O 1
ATOM 722 N N . PRO A 1 99 ? 13.236 -0.410 -12.401 1.00 88.88 99 PRO A N 1
ATOM 723 C CA . PRO A 1 99 ? 14.368 -0.553 -11.495 1.00 88.88 99 PRO A CA 1
ATOM 724 C C . PRO A 1 99 ? 13.937 -0.923 -10.069 1.00 88.88 99 PRO A C 1
ATOM 726 O O . PRO A 1 99 ? 13.170 -0.199 -9.419 1.00 88.88 99 PRO A O 1
ATOM 729 N N . ALA A 1 100 ? 14.467 -2.035 -9.570 1.00 84.56 100 ALA A N 1
ATOM 730 C CA . ALA A 1 100 ? 14.341 -2.521 -8.202 1.00 84.56 100 ALA A CA 1
ATOM 731 C C . ALA A 1 100 ? 15.734 -2.721 -7.593 1.00 84.56 100 ALA A C 1
ATOM 733 O O . ALA A 1 100 ? 16.694 -2.994 -8.308 1.00 84.56 100 ALA A O 1
ATOM 734 N N . ILE A 1 101 ? 15.856 -2.579 -6.271 1.00 76.75 101 ILE A N 1
ATOM 735 C CA . ILE A 1 101 ? 17.119 -2.849 -5.576 1.00 76.75 101 ILE A CA 1
ATOM 736 C C . ILE A 1 101 ? 17.161 -4.332 -5.217 1.00 76.75 101 ILE A C 1
ATOM 738 O O . ILE A 1 101 ? 16.385 -4.785 -4.378 1.00 76.75 101 ILE A O 1
ATOM 742 N N . VAL A 1 102 ? 18.092 -5.067 -5.817 1.00 77.00 102 VAL A N 1
ATOM 743 C CA . VAL A 1 102 ? 18.294 -6.504 -5.609 1.00 77.00 102 VAL A CA 1
ATOM 744 C C . VAL A 1 102 ? 19.748 -6.712 -5.229 1.00 77.00 102 VAL A C 1
ATOM 746 O O . VAL A 1 102 ? 20.640 -6.328 -5.975 1.00 77.00 102 VAL A O 1
ATOM 749 N N . ASN A 1 103 ? 20.003 -7.262 -4.039 1.00 77.50 103 ASN A N 1
ATOM 750 C CA . ASN A 1 103 ? 21.363 -7.454 -3.514 1.00 77.50 103 ASN A CA 1
ATOM 751 C C . ASN A 1 103 ? 22.234 -6.180 -3.559 1.00 77.50 103 ASN A C 1
ATOM 753 O O . ASN A 1 103 ? 23.448 -6.238 -3.715 1.00 77.50 103 ASN A O 1
ATOM 757 N N . GLY A 1 104 ? 21.605 -5.010 -3.416 1.00 74.50 104 GLY A N 1
ATOM 758 C CA . GLY A 1 104 ? 22.279 -3.716 -3.471 1.00 74.50 104 GLY A CA 1
ATOM 759 C C . GLY A 1 104 ? 22.466 -3.144 -4.879 1.00 74.50 104 GLY A C 1
ATOM 760 O O . GLY A 1 104 ? 22.903 -2.004 -4.987 1.00 74.50 104 GLY A O 1
ATOM 761 N N . GLU A 1 105 ? 22.097 -3.828 -5.952 1.00 76.62 105 GLU A N 1
ATOM 762 C CA . GLU A 1 105 ? 22.187 -3.298 -7.317 1.00 76.62 105 GLU A CA 1
ATOM 763 C C . GLU A 1 105 ? 20.811 -2.916 -7.862 1.00 76.62 105 GLU A C 1
ATOM 765 O O . GLU A 1 105 ? 19.795 -3.458 -7.431 1.00 76.62 105 GLU A O 1
ATOM 770 N N . LEU A 1 106 ? 20.769 -1.951 -8.786 1.00 81.62 106 LEU A N 1
ATOM 771 C CA . LEU A 1 106 ? 19.542 -1.622 -9.507 1.00 81.62 106 LEU A CA 1
ATOM 772 C C . LEU A 1 106 ? 19.405 -2.565 -10.696 1.00 81.62 106 LEU A C 1
ATOM 774 O O . LEU A 1 106 ? 20.191 -2.493 -11.637 1.00 81.62 106 LEU A O 1
ATOM 778 N N . VAL A 1 107 ? 18.394 -3.423 -10.642 1.00 87.06 107 VAL A N 1
ATOM 779 C CA . VAL A 1 107 ? 18.062 -4.376 -11.700 1.00 87.06 107 VAL A CA 1
ATOM 780 C C . VAL A 1 107 ? 16.595 -4.199 -12.056 1.00 87.06 107 VAL A C 1
ATOM 782 O O . VAL A 1 107 ? 15.754 -4.021 -11.172 1.00 87.06 107 VAL A O 1
ATOM 785 N N . ASP A 1 108 ? 16.277 -4.243 -13.345 1.00 90.81 108 ASP A N 1
ATOM 786 C CA . ASP A 1 108 ? 14.887 -4.210 -13.781 1.00 90.81 108 ASP A CA 1
ATOM 787 C C . ASP A 1 108 ? 14.181 -5.509 -13.395 1.00 90.81 108 ASP A C 1
ATOM 789 O O . ASP A 1 108 ? 14.599 -6.607 -13.765 1.00 90.81 108 ASP A O 1
ATOM 793 N N . GLN A 1 109 ? 13.089 -5.377 -12.647 1.00 90.75 109 GLN A N 1
ATOM 794 C CA . GLN A 1 109 ? 12.239 -6.493 -12.245 1.00 90.75 109 GLN A CA 1
ATOM 795 C C . GLN A 1 109 ? 10.760 -6.115 -12.351 1.00 90.75 109 GLN A C 1
ATOM 797 O O . GLN A 1 109 ? 10.410 -4.940 -12.165 1.00 90.75 109 GLN A O 1
ATOM 802 N N . PRO A 1 110 ? 9.867 -7.086 -12.625 1.00 93.25 110 PRO A N 1
ATOM 803 C CA . PRO A 1 110 ? 8.436 -6.878 -12.468 1.00 93.25 110 PRO A CA 1
ATOM 804 C C . PRO A 1 110 ? 8.126 -6.353 -11.063 1.00 93.25 110 PRO A C 1
ATOM 806 O O . PRO A 1 110 ? 8.556 -6.919 -10.059 1.00 93.25 110 PRO A O 1
ATOM 809 N N . GLY A 1 111 ? 7.409 -5.233 -10.987 1.00 89.56 111 GLY A N 1
ATOM 810 C CA . GLY A 1 111 ? 7.091 -4.595 -9.711 1.00 89.56 111 GLY A CA 1
ATOM 811 C C . GLY A 1 111 ? 8.177 -3.666 -9.173 1.00 89.56 111 GLY A C 1
ATOM 812 O O . GLY A 1 111 ? 8.041 -3.172 -8.056 1.00 89.56 111 GLY A O 1
ATOM 813 N N . GLY A 1 112 ? 9.228 -3.356 -9.934 1.00 89.69 112 GLY A N 1
ATOM 814 C CA . GLY A 1 112 ? 10.174 -2.315 -9.539 1.00 89.69 112 GLY A CA 1
ATOM 815 C C . GLY A 1 112 ? 9.481 -0.983 -9.228 1.00 89.69 112 GLY A C 1
ATOM 816 O O . GLY A 1 112 ? 8.573 -0.543 -9.939 1.00 89.69 112 GLY A O 1
ATOM 817 N N . GLY A 1 113 ? 9.894 -0.349 -8.128 1.00 87.44 113 GLY A N 1
ATOM 818 C CA . GLY A 1 113 ? 9.370 0.938 -7.661 1.00 87.44 113 GLY A CA 1
ATOM 819 C C . GLY A 1 113 ? 8.131 0.900 -6.757 1.00 87.44 113 GLY A C 1
ATOM 820 O O . GLY A 1 113 ? 7.790 1.945 -6.201 1.00 87.44 113 GLY A O 1
ATOM 821 N N . VAL A 1 114 ? 7.514 -0.263 -6.507 1.00 89.69 114 VAL A N 1
ATOM 822 C CA . VAL A 1 114 ? 6.360 -0.391 -5.580 1.00 89.69 114 VAL A CA 1
ATOM 823 C C . VAL A 1 114 ? 6.676 -0.003 -4.133 1.00 89.69 114 VAL A C 1
ATOM 825 O O . VAL A 1 114 ? 5.767 0.213 -3.337 1.00 89.69 114 VAL A O 1
ATOM 828 N N . SER A 1 115 ? 7.951 0.132 -3.770 1.00 86.56 115 SER A N 1
ATOM 829 C CA . SER A 1 115 ? 8.327 0.611 -2.443 1.00 86.56 115 SER A CA 1
ATOM 830 C C . SER A 1 115 ? 7.868 2.043 -2.161 1.00 86.56 115 SER A C 1
ATOM 832 O O . SER A 1 115 ? 7.597 2.370 -1.011 1.00 86.56 115 SER A O 1
ATOM 834 N N . GLN A 1 116 ? 7.664 2.872 -3.192 1.00 85.38 116 GLN A N 1
ATOM 835 C CA . GLN A 1 116 ? 7.026 4.181 -3.019 1.00 85.38 116 GLN A CA 1
ATOM 836 C C . GLN A 1 116 ? 5.575 4.043 -2.525 1.00 85.38 116 GLN A C 1
ATOM 838 O O . GLN A 1 116 ? 5.156 4.778 -1.630 1.00 85.38 116 GLN A O 1
ATOM 843 N N . PHE A 1 117 ? 4.820 3.076 -3.058 1.00 88.62 117 PHE A N 1
ATOM 844 C CA . PHE A 1 117 ? 3.473 2.769 -2.572 1.00 88.62 117 PHE A CA 1
ATOM 845 C C . PHE A 1 117 ? 3.509 2.266 -1.126 1.00 88.62 117 PHE A C 1
ATOM 847 O O . PHE A 1 117 ? 2.762 2.760 -0.290 1.00 88.62 117 PHE A O 1
ATOM 854 N N . SER A 1 118 ? 4.421 1.341 -0.817 1.00 88.06 118 SER A N 1
ATOM 855 C CA . SER A 1 118 ? 4.608 0.813 0.541 1.00 88.06 118 SER A CA 1
ATOM 856 C C . SER A 1 118 ? 4.894 1.924 1.562 1.00 88.06 118 SER A C 1
ATOM 858 O O . SER A 1 118 ? 4.238 1.984 2.598 1.00 88.06 118 SER A O 1
ATOM 860 N N . THR A 1 119 ? 5.788 2.870 1.241 1.00 83.75 119 THR A N 1
ATOM 861 C CA . THR A 1 119 ? 6.026 4.074 2.059 1.00 83.75 119 THR A CA 1
ATOM 862 C C . THR A 1 119 ? 4.765 4.919 2.216 1.00 83.75 119 THR A C 1
ATOM 864 O O . THR A 1 119 ? 4.444 5.334 3.324 1.00 83.75 119 THR A O 1
ATOM 867 N N . THR A 1 120 ? 4.021 5.138 1.130 1.00 85.62 120 THR A N 1
ATOM 868 C CA . THR A 1 120 ? 2.776 5.922 1.170 1.00 85.62 120 THR A CA 1
ATOM 869 C C . THR A 1 120 ? 1.745 5.280 2.100 1.00 85.62 120 THR A C 1
ATOM 871 O O . THR A 1 120 ? 1.105 5.967 2.893 1.00 85.62 120 THR A O 1
ATOM 874 N N . LEU A 1 121 ? 1.605 3.956 2.028 1.00 87.25 121 LEU A N 1
ATOM 875 C CA . LEU A 1 121 ? 0.685 3.188 2.857 1.00 87.25 121 LEU A CA 1
ATOM 876 C C . LEU A 1 121 ? 1.110 3.182 4.331 1.00 87.25 121 LEU A C 1
ATOM 878 O O . LEU A 1 121 ? 0.265 3.359 5.207 1.00 87.25 121 LEU A O 1
ATOM 882 N N . PHE A 1 122 ? 2.409 3.027 4.600 1.00 85.81 122 PHE A N 1
ATOM 883 C CA . PHE A 1 122 ? 2.967 3.125 5.948 1.00 85.81 122 PHE A CA 1
ATOM 884 C C . PHE A 1 122 ? 2.700 4.493 6.563 1.00 85.81 122 PHE A C 1
ATOM 886 O O . PHE A 1 122 ? 2.195 4.554 7.677 1.00 85.81 122 PHE A O 1
ATOM 893 N N . ASP A 1 123 ? 2.979 5.582 5.843 1.00 85.69 123 ASP A N 1
ATOM 894 C CA . ASP A 1 123 ? 2.742 6.933 6.355 1.00 85.69 123 ASP A CA 1
ATOM 895 C C . ASP A 1 123 ? 1.246 7.173 6.613 1.00 85.69 123 ASP A C 1
ATOM 897 O O . ASP A 1 123 ? 0.883 7.715 7.655 1.00 85.69 123 ASP A O 1
ATOM 901 N N . ALA A 1 124 ? 0.357 6.717 5.723 1.00 85.25 124 ALA A N 1
ATOM 902 C CA . ALA A 1 124 ? -1.086 6.822 5.941 1.00 85.25 124 ALA A CA 1
ATOM 903 C C . ALA A 1 124 ? -1.537 6.073 7.208 1.00 85.25 124 ALA A C 1
ATOM 905 O O . ALA A 1 124 ? -2.327 6.609 7.986 1.00 85.25 124 ALA A O 1
ATOM 906 N N . ALA A 1 125 ? -1.016 4.863 7.436 1.00 85.12 125 ALA A N 1
ATOM 907 C CA . ALA A 1 125 ? -1.313 4.066 8.625 1.00 85.12 125 ALA A CA 1
ATOM 908 C C . ALA A 1 125 ? -0.710 4.673 9.901 1.00 85.12 125 ALA A C 1
ATOM 910 O O . ALA A 1 125 ? -1.367 4.712 10.940 1.00 85.12 125 ALA A O 1
ATOM 911 N N . TRP A 1 126 ? 0.506 5.210 9.804 1.00 84.12 126 TRP A N 1
ATOM 912 C CA . TRP A 1 126 ? 1.181 5.917 10.886 1.00 84.12 126 TRP A CA 1
ATOM 913 C C . TRP A 1 126 ? 0.395 7.157 11.323 1.00 84.12 126 TRP A C 1
ATOM 915 O O . TRP A 1 126 ? 0.129 7.332 12.510 1.00 84.12 126 TRP A O 1
ATOM 925 N N . PHE A 1 127 ? -0.040 7.998 10.378 1.00 82.31 127 PHE A N 1
ATOM 926 C CA . PHE A 1 127 ? -0.859 9.179 10.683 1.00 82.31 127 PHE A CA 1
ATOM 927 C C . PHE A 1 127 ? -2.264 8.829 11.176 1.00 82.31 127 PHE A C 1
ATOM 929 O O . PHE A 1 127 ? -2.846 9.609 11.925 1.00 82.31 127 PHE A O 1
ATOM 936 N N . ALA A 1 128 ? -2.784 7.658 10.808 1.00 82.62 128 ALA A N 1
ATOM 937 C CA . ALA A 1 128 ? -4.013 7.121 11.380 1.00 82.62 128 ALA A CA 1
ATOM 938 C C . ALA A 1 128 ? -3.846 6.610 12.824 1.00 82.62 128 ALA A C 1
ATOM 940 O O . ALA A 1 128 ? -4.836 6.239 13.452 1.00 82.62 128 ALA A O 1
ATOM 941 N N . GLY A 1 129 ? -2.615 6.556 13.349 1.00 83.00 129 GLY A N 1
ATOM 942 C CA . GLY A 1 129 ? -2.324 5.998 14.669 1.00 83.00 129 GLY A CA 1
ATOM 943 C C . GLY A 1 129 ? -2.517 4.481 14.747 1.00 83.00 129 GLY A C 1
ATOM 944 O O . GLY A 1 129 ? -2.729 3.956 15.839 1.00 83.00 129 GLY A O 1
ATOM 945 N N . LEU A 1 130 ? -2.476 3.776 13.611 1.00 83.75 130 LEU A N 1
ATOM 946 C CA . LEU A 1 130 ? -2.608 2.320 13.580 1.00 83.75 130 LEU A CA 1
ATOM 947 C C . LEU A 1 130 ? -1.316 1.646 14.072 1.00 83.75 130 LEU A C 1
ATOM 949 O O . LEU A 1 130 ? -0.218 2.121 13.760 1.00 83.75 130 LEU A O 1
ATOM 953 N N . PRO A 1 131 ? -1.412 0.519 14.799 1.00 81.19 131 PRO A N 1
ATOM 954 C CA . PRO A 1 131 ? -0.239 -0.211 15.251 1.00 81.19 131 PRO A CA 1
ATOM 955 C C . PRO A 1 131 ? 0.469 -0.874 14.062 1.00 81.19 131 PRO A C 1
ATOM 957 O O . PRO A 1 131 ? -0.071 -1.756 13.390 1.00 81.19 131 PRO A O 1
ATOM 960 N N . ILE A 1 132 ? 1.711 -0.456 13.809 1.00 83.12 132 ILE A N 1
ATOM 961 C CA . ILE A 1 132 ? 2.580 -1.082 12.811 1.00 83.12 132 ILE A CA 1
ATOM 962 C C . ILE A 1 132 ? 3.336 -2.236 13.474 1.00 83.12 132 ILE A C 1
ATOM 964 O O . ILE A 1 132 ? 4.244 -2.012 14.272 1.00 83.12 132 ILE A O 1
ATOM 968 N N . LEU A 1 133 ? 2.971 -3.471 13.136 1.00 82.00 133 LEU A N 1
ATOM 969 C CA . LEU A 1 133 ? 3.555 -4.674 13.733 1.00 82.00 133 LEU A CA 1
ATOM 970 C C . LEU A 1 133 ? 4.938 -5.006 13.174 1.00 82.00 133 LEU A C 1
ATOM 972 O O . LEU A 1 133 ? 5.810 -5.486 13.896 1.00 82.00 133 LEU A O 1
ATOM 976 N N . ALA A 1 134 ? 5.130 -4.802 11.871 1.00 79.00 134 ALA A N 1
ATOM 977 C CA . ALA A 1 134 ? 6.391 -5.099 11.208 1.00 79.00 134 ALA A CA 1
ATOM 978 C C . ALA A 1 134 ? 6.585 -4.212 9.983 1.00 79.00 134 ALA A C 1
ATOM 980 O O . ALA A 1 134 ? 5.652 -3.981 9.212 1.00 79.00 134 ALA A O 1
ATOM 981 N N . HIS A 1 135 ? 7.821 -3.773 9.768 1.00 81.81 135 HIS A N 1
ATOM 982 C CA . HIS A 1 135 ? 8.246 -3.187 8.507 1.00 81.81 135 HIS A CA 1
ATOM 983 C C . HIS A 1 135 ? 9.732 -3.460 8.243 1.00 81.81 135 HIS A C 1
ATOM 985 O O . HIS A 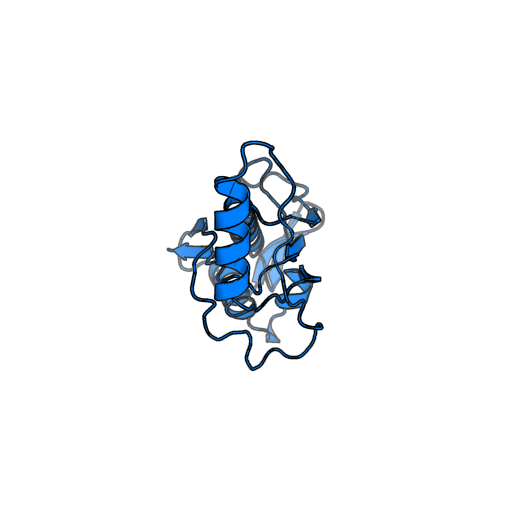1 135 ? 10.479 -3.733 9.183 1.00 81.81 135 HIS A O 1
ATOM 991 N N . GLN A 1 136 ? 10.180 -3.390 6.984 1.00 77.38 136 GLN A N 1
ATOM 992 C CA . GLN A 1 136 ? 11.583 -3.665 6.639 1.00 77.38 136 GLN A CA 1
ATOM 993 C C . GLN A 1 136 ? 12.184 -2.596 5.718 1.00 77.38 136 GLN A C 1
ATOM 995 O O . GLN A 1 136 ? 11.947 -2.639 4.512 1.00 77.38 136 GLN A O 1
ATOM 1000 N N . PRO A 1 137 ? 13.025 -1.682 6.226 1.00 69.25 137 PRO A N 1
ATOM 1001 C CA . PRO A 1 137 ? 13.633 -0.656 5.386 1.00 69.25 137 PRO A CA 1
ATOM 1002 C C . PRO A 1 137 ? 14.516 -1.244 4.281 1.00 69.25 137 PRO A C 1
ATOM 1004 O O . PRO A 1 137 ? 15.030 -2.361 4.384 1.00 69.25 137 PRO A O 1
ATOM 1007 N N . HIS A 1 138 ? 14.725 -0.462 3.220 1.00 65.81 138 HIS A N 1
ATOM 1008 C CA . HIS A 1 138 ? 15.718 -0.803 2.207 1.00 65.81 138 HIS A CA 1
ATOM 1009 C C . HIS A 1 138 ? 17.131 -0.809 2.804 1.00 65.81 138 HIS A C 1
ATOM 1011 O O . HIS A 1 138 ? 17.441 -0.093 3.753 1.00 65.81 138 HIS A O 1
ATOM 1017 N N . THR A 1 139 ? 18.028 -1.569 2.176 1.00 64.25 139 THR A N 1
ATOM 1018 C CA . THR A 1 139 ? 19.461 -1.596 2.515 1.00 64.25 139 THR A CA 1
ATOM 1019 C C . THR A 1 139 ? 20.234 -0.384 1.984 1.00 64.25 139 THR A C 1
ATOM 1021 O O . THR A 1 139 ? 21.408 -0.211 2.306 1.00 64.25 139 THR A O 1
ATOM 1024 N N . LYS A 1 140 ? 19.595 0.461 1.166 1.00 62.38 140 LYS A N 1
ATOM 1025 C CA . LYS A 1 140 ? 20.162 1.690 0.602 1.00 62.38 140 LYS A CA 1
ATOM 1026 C C . LYS A 1 140 ? 19.206 2.853 0.807 1.00 62.38 140 LYS A C 1
ATOM 1028 O O . LYS A 1 140 ? 17.997 2.680 0.709 1.00 62.38 140 LYS A O 1
ATOM 1033 N N . TYR A 1 141 ? 19.774 4.037 1.015 1.00 64.06 141 TYR A N 1
ATOM 1034 C CA . TYR A 1 141 ? 19.010 5.276 1.066 1.00 64.06 141 TYR A CA 1
ATOM 1035 C C . TYR A 1 141 ? 18.373 5.587 -0.294 1.00 64.06 141 TYR A C 1
ATOM 1037 O O . TYR A 1 141 ? 19.047 5.540 -1.327 1.00 64.06 141 TYR A O 1
ATOM 1045 N N . ILE A 1 142 ? 17.090 5.952 -0.284 1.00 63.50 142 ILE A N 1
ATOM 1046 C CA . ILE A 1 142 ? 16.357 6.406 -1.464 1.00 63.50 142 ILE A CA 1
ATOM 1047 C C . ILE A 1 142 ? 15.778 7.794 -1.173 1.00 63.50 142 ILE A C 1
ATOM 1049 O O . ILE A 1 142 ? 14.913 7.946 -0.321 1.00 63.50 142 ILE A O 1
ATOM 1053 N N . SER A 1 143 ? 16.196 8.811 -1.932 1.00 68.12 143 SER A N 1
ATOM 1054 C CA . SER A 1 143 ? 15.840 10.221 -1.675 1.00 68.12 143 SER A CA 1
ATOM 1055 C C . SER A 1 143 ? 14.340 10.535 -1.675 1.00 68.12 143 SER A C 1
ATOM 1057 O O . SER A 1 143 ? 13.922 11.531 -1.092 1.00 68.12 143 SER A O 1
ATOM 1059 N N . ARG A 1 144 ? 13.523 9.697 -2.323 1.00 67.00 144 ARG A N 1
ATOM 1060 C CA . ARG A 1 144 ? 12.060 9.852 -2.381 1.00 67.00 144 ARG A CA 1
ATOM 1061 C C . ARG A 1 144 ? 11.316 9.227 -1.194 1.00 67.00 144 ARG A C 1
ATOM 1063 O O . ARG A 1 144 ? 10.101 9.376 -1.125 1.00 67.00 144 ARG A O 1
ATOM 1070 N N . CYS A 1 145 ? 12.010 8.519 -0.304 1.00 56.97 145 CYS A N 1
ATOM 1071 C CA . CYS A 1 145 ? 11.445 7.926 0.904 1.00 56.97 145 CYS A CA 1
ATOM 1072 C C . CYS A 1 145 ? 11.965 8.700 2.132 1.00 56.97 145 CYS A C 1
ATOM 1074 O O . CYS A 1 145 ? 13.177 8.900 2.253 1.00 56.97 145 CYS A O 1
ATOM 1076 N N . PRO A 1 146 ? 11.091 9.183 3.039 1.00 60.41 146 PRO A N 1
ATOM 1077 C CA . PRO A 1 146 ? 11.543 9.923 4.211 1.00 60.41 146 PRO A CA 1
ATOM 1078 C C . PRO A 1 146 ? 12.412 9.041 5.128 1.00 60.41 146 PRO A C 1
ATOM 1080 O O . PRO A 1 146 ? 12.024 7.904 5.416 1.00 60.41 146 PRO A O 1
ATOM 1083 N N . PRO A 1 147 ? 13.546 9.550 5.651 1.00 58.47 147 PRO A N 1
ATOM 1084 C CA . PRO A 1 147 ? 14.363 8.816 6.614 1.00 58.47 147 PRO A CA 1
ATOM 1085 C C . PRO A 1 147 ? 13.534 8.379 7.830 1.00 58.47 147 PRO A C 1
ATOM 1087 O O . PRO A 1 147 ? 12.767 9.171 8.377 1.00 58.47 147 PRO A O 1
ATOM 1090 N N . GLY A 1 148 ? 13.684 7.122 8.254 1.00 57.97 148 GLY A N 1
ATOM 1091 C CA . GLY A 1 148 ? 12.991 6.570 9.426 1.00 57.97 148 GLY A CA 1
ATOM 1092 C C . GLY A 1 148 ? 11.508 6.227 9.224 1.00 57.97 148 GLY A C 1
ATOM 1093 O O . GLY A 1 148 ? 10.907 5.663 10.131 1.00 57.97 148 GLY A O 1
ATOM 1094 N N . ARG A 1 149 ? 10.923 6.509 8.049 1.00 60.44 149 ARG A N 1
ATOM 1095 C CA . ARG A 1 149 ? 9.536 6.147 7.676 1.00 60.44 149 ARG A CA 1
ATOM 1096 C C . ARG A 1 149 ? 9.492 5.336 6.381 1.00 60.44 149 ARG A C 1
ATOM 1098 O O . ARG A 1 149 ? 8.593 5.453 5.556 1.00 60.44 149 ARG A O 1
ATOM 1105 N N . GLU A 1 150 ? 10.521 4.519 6.183 1.00 57.75 150 GLU A N 1
ATOM 1106 C CA . GLU A 1 150 ? 10.724 3.738 4.971 1.00 57.75 150 GLU A CA 1
ATOM 1107 C C . GLU A 1 150 ? 10.567 2.244 5.282 1.00 57.75 150 GLU A C 1
ATOM 1109 O O . GLU A 1 150 ? 11.498 1.615 5.776 1.00 57.75 150 GLU A O 1
ATOM 1114 N N . PRO A 1 151 ? 9.400 1.645 5.011 1.00 55.59 151 PRO A N 1
ATOM 1115 C CA . PRO A 1 151 ? 9.144 0.229 5.268 1.00 55.59 151 PRO A CA 1
ATOM 1116 C C . PRO A 1 151 ? 9.695 -0.713 4.185 1.00 55.59 151 PRO A C 1
ATOM 1118 O O . PRO A 1 151 ? 9.413 -1.907 4.245 1.00 55.59 151 PRO A O 1
ATOM 1121 N N . GLY A 1 152 ? 10.399 -0.215 3.158 1.00 61.78 152 GLY A N 1
ATOM 1122 C CA . GLY A 1 152 ? 10.767 -1.030 1.995 1.00 61.78 152 GLY A CA 1
ATOM 1123 C C . GLY A 1 152 ? 9.529 -1.633 1.325 1.00 61.78 152 GLY A C 1
ATOM 1124 O O . GLY A 1 152 ? 8.634 -0.893 0.923 1.00 61.78 152 GLY A O 1
ATOM 1125 N N . LEU A 1 153 ? 9.456 -2.964 1.209 1.00 54.16 153 LEU A N 1
ATOM 1126 C CA . LEU A 1 153 ? 8.283 -3.691 0.686 1.00 54.16 153 LEU A CA 1
ATOM 1127 C C . LEU A 1 153 ? 7.445 -4.386 1.773 1.00 54.16 153 LEU A C 1
ATOM 1129 O O . LEU A 1 153 ? 6.311 -4.789 1.520 1.00 54.16 153 LEU A O 1
ATOM 1133 N N . SER A 1 154 ? 8.000 -4.560 2.967 1.00 57.16 154 SER A N 1
ATOM 1134 C CA . SER A 1 154 ? 7.357 -5.325 4.033 1.00 57.16 154 SER A CA 1
ATOM 1135 C C . SER A 1 154 ? 6.619 -4.370 4.960 1.00 57.16 154 SER A C 1
ATOM 1137 O O . SER A 1 154 ? 7.240 -3.483 5.536 1.00 57.16 154 SER A O 1
ATOM 1139 N N . LEU A 1 155 ? 5.306 -4.558 5.102 1.00 53.66 155 LEU A N 1
ATOM 1140 C CA . LEU A 1 155 ? 4.443 -3.796 6.006 1.00 53.66 155 LEU A CA 1
ATOM 1141 C C . LEU A 1 155 ? 3.344 -4.706 6.565 1.00 53.66 155 LEU A C 1
ATOM 1143 O O . LEU A 1 155 ? 2.579 -5.278 5.781 1.00 53.66 155 LEU A O 1
ATOM 1147 N N . SER A 1 156 ? 3.259 -4.786 7.894 1.00 54.88 156 SER A N 1
ATOM 1148 C CA . SER A 1 156 ? 2.201 -5.479 8.638 1.00 54.88 156 SER A CA 1
ATOM 1149 C C . SER A 1 156 ? 1.555 -4.541 9.663 1.00 54.88 156 SER A C 1
ATOM 1151 O O . SER A 1 156 ? 2.270 -3.862 10.401 1.00 54.88 156 SER A O 1
ATOM 1153 N N . ILE A 1 157 ? 0.222 -4.512 9.718 1.00 53.91 157 ILE A N 1
ATOM 1154 C CA . ILE A 1 157 ? -0.590 -3.608 10.557 1.00 53.91 157 ILE A CA 1
ATOM 1155 C C . ILE A 1 157 ? -1.682 -4.424 11.263 1.00 53.91 157 ILE A C 1
ATOM 1157 O O . ILE A 1 157 ? -2.334 -5.226 10.599 1.00 53.91 157 ILE A O 1
ATOM 1161 N N . GLU A 1 158 ? -1.915 -4.223 12.561 1.00 47.81 158 GLU A N 1
ATOM 1162 C CA . GLU A 1 158 ? -3.050 -4.825 13.297 1.00 47.81 158 GLU A CA 1
ATOM 1163 C C . GLU A 1 158 ? -4.207 -3.831 13.458 1.00 47.81 158 GLU A C 1
ATOM 1165 O O . GLU A 1 158 ? -3.991 -2.619 13.478 1.00 47.81 158 GLU A O 1
ATOM 1170 N N . ILE A 1 159 ? -5.442 -4.326 13.576 1.00 50.94 159 ILE A N 1
ATOM 1171 C CA . ILE A 1 159 ? -6.591 -3.506 13.981 1.00 50.94 159 ILE A CA 1
ATOM 1172 C C . ILE A 1 159 ? -7.344 -4.212 15.109 1.00 50.94 159 ILE A C 1
ATOM 1174 O O . ILE A 1 159 ? -7.960 -5.251 14.888 1.00 50.94 159 ILE A O 1
ATOM 1178 N N . ASP A 1 160 ? -7.363 -3.614 16.302 1.00 37.94 160 ASP A N 1
ATOM 1179 C CA . ASP A 1 160 ? -7.750 -4.336 17.525 1.00 37.94 160 ASP A CA 1
ATOM 1180 C C . ASP A 1 160 ? -9.231 -4.197 17.917 1.00 37.94 160 ASP A C 1
ATOM 1182 O O . ASP A 1 160 ? -9.717 -4.964 18.746 1.00 37.94 160 ASP A O 1
ATOM 1186 N N . SER A 1 161 ? -9.979 -3.214 17.392 1.00 34.97 161 SER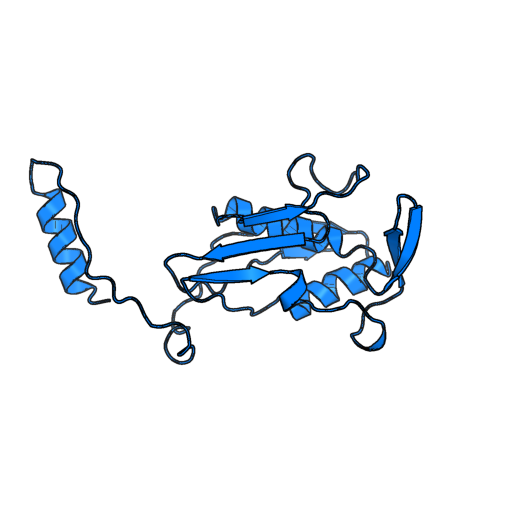 A N 1
ATOM 1187 C CA . SER A 1 161 ? -11.277 -2.878 18.021 1.00 34.97 161 SER A CA 1
ATOM 1188 C C . SER A 1 161 ? -12.384 -2.262 17.158 1.00 34.97 161 SER A C 1
ATOM 1190 O O . SER A 1 161 ? -13.537 -2.287 17.590 1.00 34.97 161 SER A O 1
ATOM 1192 N N . VAL A 1 162 ? -12.116 -1.776 15.942 1.00 38.59 162 VAL A N 1
ATOM 1193 C CA . VAL A 1 162 ? -13.161 -1.233 15.048 1.00 38.59 162 VAL A CA 1
ATOM 1194 C C . VAL A 1 162 ? -12.995 -1.860 13.666 1.00 38.59 162 VAL A C 1
ATOM 1196 O O . VAL A 1 162 ? -11.865 -1.923 13.192 1.00 38.59 162 VAL A O 1
ATOM 1199 N N . PRO A 1 163 ? -14.057 -2.363 13.004 1.00 40.53 163 PRO A N 1
ATOM 1200 C CA . PRO A 1 163 ? -13.951 -2.713 11.595 1.00 40.53 163 PRO A CA 1
ATOM 1201 C C . PRO A 1 163 ? -13.614 -1.431 10.842 1.00 40.53 163 PRO A C 1
ATOM 1203 O O . PRO A 1 163 ? -14.451 -0.539 10.734 1.00 40.53 163 PRO A O 1
ATOM 1206 N N . VAL A 1 164 ? -12.379 -1.313 10.365 1.00 41.31 164 VAL A N 1
ATOM 1207 C CA . VAL A 1 164 ? -11.991 -0.215 9.491 1.00 41.31 164 VAL A CA 1
ATOM 1208 C C . VAL A 1 164 ? -11.944 -0.795 8.083 1.00 41.31 164 VAL A C 1
ATOM 1210 O O . VAL A 1 164 ? -11.146 -1.681 7.773 1.00 41.31 164 VAL A O 1
ATOM 1213 N N . GLN A 1 165 ? -12.787 -0.277 7.187 1.00 39.12 165 GLN A N 1
ATOM 1214 C CA . GLN A 1 165 ? -12.383 -0.132 5.804 1.00 39.12 165 GLN A CA 1
ATOM 1215 C C . GLN A 1 165 ? -11.207 0.817 5.902 1.00 39.12 165 GLN A C 1
ATOM 1217 O O . GLN A 1 165 ? -11.374 2.033 5.991 1.00 39.12 165 GLN A O 1
ATOM 1222 N N . ALA A 1 166 ? -10.013 0.253 5.980 1.00 41.75 166 ALA A N 1
ATOM 1223 C CA . ALA A 1 166 ? -8.804 1.005 5.810 1.00 41.75 166 ALA A CA 1
ATOM 1224 C C . ALA A 1 166 ? -8.810 1.457 4.346 1.00 41.75 166 ALA A C 1
ATOM 1226 O O . ALA A 1 166 ? -8.094 0.925 3.507 1.00 41.75 166 ALA A O 1
ATOM 1227 N N . ARG A 1 167 ? -9.629 2.471 4.022 1.00 48.25 167 ARG A N 1
ATOM 1228 C CA . ARG A 1 167 ? -9.414 3.352 2.881 1.00 48.25 167 ARG A CA 1
ATOM 1229 C C . ARG A 1 167 ? -8.192 4.183 3.227 1.00 48.25 167 ARG A C 1
ATOM 1231 O O . ARG A 1 167 ? -8.260 5.400 3.370 1.00 48.25 167 ARG A O 1
ATOM 1238 N N . LEU A 1 168 ? -7.070 3.492 3.395 1.00 48.78 168 LEU A N 1
ATOM 1239 C CA . LEU A 1 168 ? -5.744 4.054 3.393 1.00 48.78 168 LEU A CA 1
ATOM 1240 C C . LEU A 1 168 ? -5.544 4.515 1.958 1.00 48.78 168 LEU A C 1
ATOM 1242 O O . LEU A 1 168 ? -4.993 3.813 1.113 1.00 48.78 168 LEU A O 1
ATOM 1246 N N . ARG A 1 169 ? -6.105 5.686 1.651 1.00 45.84 169 ARG A N 1
ATOM 1247 C CA . ARG A 1 169 ? -5.881 6.351 0.381 1.00 45.84 169 ARG A CA 1
ATOM 1248 C C . ARG A 1 169 ? -4.457 6.871 0.429 1.00 45.84 169 ARG A C 1
ATOM 1250 O O . ARG A 1 169 ? -4.201 7.995 0.860 1.00 45.84 169 ARG A O 1
ATOM 1257 N N . GLY A 1 170 ? -3.537 6.021 -0.011 1.00 49.72 170 GLY A N 1
ATOM 1258 C CA . GLY A 1 170 ? -2.322 6.491 -0.641 1.00 49.72 170 GLY A CA 1
ATOM 1259 C C . GLY A 1 170 ? -2.742 7.174 -1.931 1.00 49.72 170 GLY A C 1
ATOM 1260 O O . GLY A 1 170 ? -3.001 6.502 -2.925 1.00 49.72 170 GLY A O 1
ATOM 1261 N N . VAL A 1 171 ? -2.925 8.491 -1.891 1.00 52.09 171 VAL A N 1
ATOM 1262 C CA . VAL A 1 171 ? -3.213 9.246 -3.110 1.00 52.09 171 VAL A CA 1
ATOM 1263 C C . VAL A 1 171 ? -1.895 9.391 -3.851 1.00 52.09 171 VAL A C 1
ATOM 1265 O O . VAL A 1 171 ? -0.882 9.780 -3.272 1.00 52.09 171 VAL A O 1
ATOM 1268 N N . ILE A 1 172 ? -1.895 9.023 -5.124 1.00 56.84 172 ILE A N 1
ATOM 1269 C CA . ILE A 1 172 ? -0.701 9.063 -5.954 1.00 56.84 172 ILE A CA 1
ATOM 1270 C C . ILE A 1 172 ? -1.053 9.904 -7.161 1.00 56.84 172 ILE A C 1
ATOM 1272 O O . ILE A 1 172 ? -1.930 9.537 -7.945 1.00 56.84 172 ILE A O 1
ATOM 1276 N N . SER A 1 173 ? -0.398 11.053 -7.255 1.00 56.16 173 SER A N 1
ATOM 1277 C CA . SER A 1 173 ? -0.664 12.040 -8.293 1.00 56.16 173 SER A CA 1
ATOM 1278 C C . SER A 1 173 ? 0.585 12.253 -9.140 1.00 56.16 173 SER A C 1
ATOM 1280 O O . SER A 1 173 ? 1.704 12.319 -8.617 1.00 56.16 173 SER A O 1
ATOM 1282 N N . CYS A 1 174 ? 0.364 12.341 -10.453 1.00 48.84 174 CYS A N 1
ATOM 1283 C CA . CYS A 1 174 ? 1.326 12.889 -11.407 1.00 48.84 174 CYS A CA 1
ATOM 1284 C C . CYS A 1 174 ? 1.513 14.393 -11.191 1.00 48.84 174 CYS A C 1
ATOM 1286 O O . CYS A 1 174 ? 0.524 15.056 -10.800 1.00 48.84 174 CYS A O 1
#